Protein AF-A0A822XBZ3-F1 (afdb_monomer_lite)

Secondary structure (DSSP, 8-state):
-PPEEEE------SSS--SEEEETTEEEEPPP--TTS-SSHHHHHHHHHHHHHHHHHHTT--

Structure (mmCIF, N/CA/C/O backbone):
data_AF-A0A822XBZ3-F1
#
_entry.id   AF-A0A822XBZ3-F1
#
loop_
_atom_site.group_PDB
_atom_site.id
_atom_site.type_symbol
_atom_site.label_atom_id
_atom_site.label_alt_id
_atom_site.label_comp_id
_atom_site.label_asym_id
_atom_site.label_entity_id
_atom_site.label_seq_id
_atom_site.pdbx_PDB_ins_code
_atom_site.Cartn_x
_atom_site.Cartn_y
_atom_site.Cartn_z
_atom_site.occupancy
_atom_site.B_iso_or_equiv
_atom_site.auth_seq_id
_atom_site.auth_comp_id
_atom_site.auth_asym_id
_atom_site.auth_atom_id
_atom_site.pdbx_PDB_model_num
ATOM 1 N N . MET A 1 1 ? 12.710 -13.321 -19.927 1.00 79.94 1 MET A N 1
ATOM 2 C CA . MET A 1 1 ? 12.821 -13.001 -18.487 1.00 79.94 1 MET A CA 1
ATOM 3 C C . MET A 1 1 ? 11.882 -11.839 -18.218 1.00 79.94 1 MET A C 1
ATOM 5 O O . MET A 1 1 ? 11.856 -10.942 -19.048 1.00 79.94 1 MET A O 1
ATOM 9 N N . PHE A 1 2 ? 11.069 -11.878 -17.161 1.00 92.44 2 PHE A N 1
ATOM 10 C CA . PHE A 1 2 ? 10.199 -10.746 -16.818 1.00 92.44 2 PHE A CA 1
ATOM 11 C C . PHE A 1 2 ? 10.986 -9.717 -16.001 1.00 92.44 2 PHE A C 1
ATOM 13 O O . PHE A 1 2 ? 11.700 -10.099 -15.071 1.00 92.44 2 PHE A O 1
ATOM 20 N N . GLU A 1 3 ? 10.864 -8.437 -16.351 1.00 95.56 3 GLU A N 1
ATOM 21 C CA . GLU A 1 3 ? 11.467 -7.346 -15.583 1.00 95.56 3 GLU A CA 1
ATOM 22 C C . GLU A 1 3 ? 10.638 -7.025 -14.339 1.00 95.56 3 GLU A C 1
ATOM 24 O O . GLU A 1 3 ? 9.417 -7.191 -14.325 1.00 95.56 3 GLU A O 1
ATOM 29 N N . LYS A 1 4 ? 11.322 -6.577 -13.284 1.00 97.44 4 LYS A N 1
ATOM 30 C CA . LYS A 1 4 ? 10.689 -6.104 -12.053 1.00 97.44 4 LYS A CA 1
ATOM 31 C C . LYS A 1 4 ? 10.630 -4.584 -12.095 1.00 97.44 4 LYS A C 1
ATOM 33 O O . LYS A 1 4 ? 11.678 -3.949 -12.187 1.00 97.44 4 LYS A O 1
ATOM 38 N N . ARG A 1 5 ? 9.438 -4.006 -11.955 1.00 97.50 5 ARG A N 1
ATOM 39 C CA . ARG A 1 5 ? 9.259 -2.554 -11.811 1.00 97.50 5 ARG A CA 1
ATOM 40 C C . ARG A 1 5 ? 8.677 -2.248 -10.440 1.00 97.50 5 ARG A C 1
ATOM 42 O O . ARG A 1 5 ? 7.585 -2.721 -10.124 1.00 97.50 5 ARG A O 1
ATOM 49 N N . ALA A 1 6 ? 9.396 -1.462 -9.643 1.00 96.94 6 ALA A N 1
ATOM 50 C CA . ALA A 1 6 ? 8.877 -0.939 -8.386 1.00 96.94 6 ALA A CA 1
ATOM 51 C C . ALA A 1 6 ? 7.847 0.167 -8.653 1.00 96.94 6 ALA A C 1
ATOM 53 O O . ALA A 1 6 ? 8.037 0.992 -9.544 1.00 96.94 6 ALA A O 1
ATOM 54 N N . VAL A 1 7 ? 6.774 0.165 -7.870 1.00 96.94 7 VAL A N 1
ATOM 55 C CA . VAL A 1 7 ? 5.770 1.226 -7.803 1.00 96.94 7 VAL A CA 1
ATOM 56 C C . VAL A 1 7 ? 5.868 1.850 -6.416 1.00 96.94 7 VAL A C 1
ATOM 58 O O . VAL A 1 7 ? 5.795 1.157 -5.396 1.00 96.94 7 VAL A O 1
ATOM 61 N N . ASP A 1 8 ? 6.111 3.154 -6.394 1.00 94.69 8 ASP A N 1
ATOM 62 C CA . ASP A 1 8 ? 6.401 3.919 -5.190 1.00 94.69 8 ASP A CA 1
ATOM 63 C C . ASP A 1 8 ? 5.765 5.302 -5.291 1.00 94.69 8 ASP A C 1
ATOM 65 O O . ASP A 1 8 ? 6.195 6.128 -6.091 1.00 94.69 8 ASP A O 1
ATOM 69 N N . LEU A 1 9 ? 4.756 5.542 -4.459 1.00 94.56 9 LEU A N 1
ATOM 70 C CA . LEU A 1 9 ? 4.059 6.826 -4.371 1.00 94.56 9 LEU A CA 1
ATOM 71 C C . LEU A 1 9 ? 4.715 7.778 -3.351 1.00 94.56 9 LEU A C 1
ATOM 73 O O . LEU A 1 9 ? 4.186 8.850 -3.065 1.00 94.56 9 LEU A O 1
ATOM 77 N N . GLY A 1 10 ? 5.869 7.401 -2.789 1.00 90.12 10 GLY A N 1
ATOM 78 C CA . GLY A 1 10 ? 6.517 8.121 -1.700 1.00 90.12 10 GLY A CA 1
ATOM 79 C C . GLY A 1 10 ? 5.844 7.873 -0.345 1.00 90.12 10 GLY A C 1
ATOM 80 O O . GLY A 1 10 ? 5.115 6.903 -0.151 1.00 90.12 10 GLY A O 1
ATOM 81 N N . GLY A 1 11 ? 6.121 8.746 0.626 1.00 84.50 11 GLY A N 1
ATOM 82 C CA . GLY A 1 11 ? 5.574 8.653 1.984 1.00 84.50 11 GLY A CA 1
ATOM 83 C C . GLY A 1 11 ? 6.473 7.926 2.992 1.00 84.50 11 GLY A C 1
ATOM 84 O O . GLY A 1 11 ? 7.645 7.636 2.737 1.00 84.50 11 GLY A O 1
ATOM 85 N N . LEU A 1 12 ? 5.929 7.689 4.191 1.00 83.19 12 LEU A N 1
ATOM 86 C CA . LEU A 1 12 ? 6.669 7.104 5.309 1.00 83.19 12 LEU A CA 1
ATOM 87 C C . LEU A 1 12 ? 6.979 5.622 5.058 1.00 83.19 12 LEU A C 1
ATOM 89 O O . LEU A 1 12 ? 6.082 4.810 4.841 1.00 83.19 12 LEU A O 1
ATOM 93 N N . ARG A 1 13 ? 8.256 5.254 5.190 1.00 83.25 13 ARG A N 1
ATOM 94 C CA . ARG A 1 13 ? 8.728 3.865 5.161 1.00 83.25 13 ARG A CA 1
ATOM 95 C C . ARG A 1 13 ? 9.303 3.464 6.507 1.00 83.25 13 ARG A C 1
ATOM 97 O O . ARG A 1 13 ? 10.246 4.082 6.987 1.00 83.25 13 ARG A O 1
ATOM 104 N N . LEU A 1 14 ? 8.764 2.389 7.077 1.00 85.12 14 LEU A N 1
ATOM 105 C CA . LEU A 1 14 ? 9.232 1.831 8.351 1.00 85.12 14 LEU A CA 1
ATOM 106 C C . LEU A 1 14 ? 10.372 0.809 8.182 1.00 85.12 14 LEU A C 1
ATOM 108 O O . LEU A 1 14 ? 10.986 0.408 9.164 1.00 85.12 14 LEU A O 1
ATOM 112 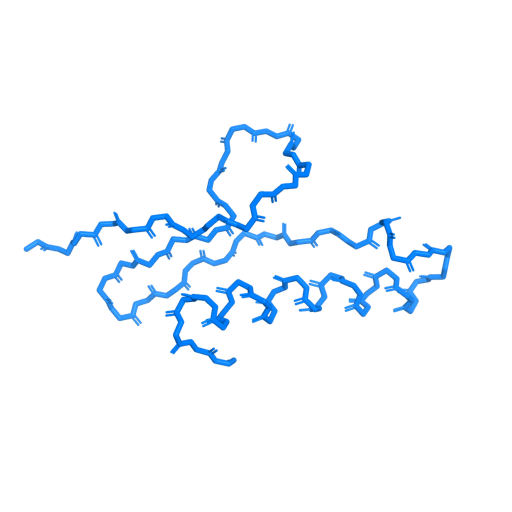N N . ALA A 1 15 ? 10.650 0.378 6.949 1.00 88.81 15 ALA A N 1
ATOM 113 C CA . ALA A 1 15 ? 11.676 -0.608 6.613 1.00 88.81 15 ALA A CA 1
ATOM 114 C C . ALA A 1 15 ? 12.105 -0.463 5.136 1.00 88.81 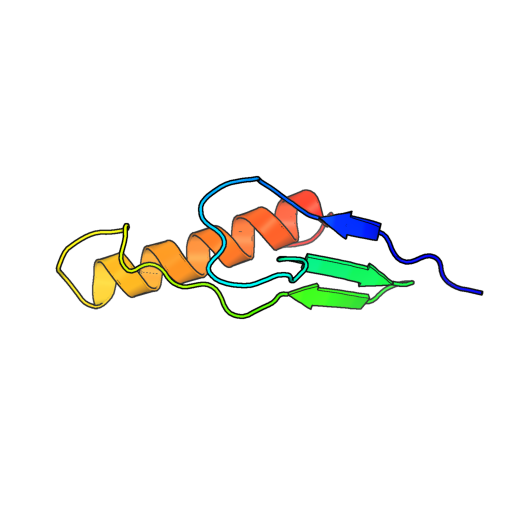15 ALA A C 1
ATOM 116 O O . ALA A 1 15 ? 11.381 0.161 4.352 1.00 88.81 15 ALA A O 1
ATOM 117 N N . PRO A 1 16 ? 13.245 -1.046 4.720 1.00 92.62 16 PRO A N 1
ATOM 118 C CA . PRO A 1 16 ? 13.635 -1.097 3.313 1.00 92.62 16 PRO A CA 1
ATOM 119 C C . PRO A 1 16 ? 12.821 -2.160 2.557 1.00 92.62 16 PRO A C 1
ATOM 121 O O . PRO A 1 16 ? 13.148 -3.345 2.578 1.00 92.62 16 PRO A O 1
ATOM 124 N N . TYR A 1 17 ? 11.755 -1.735 1.879 1.00 93.69 17 TYR A N 1
ATOM 125 C CA . TYR A 1 17 ? 10.953 -2.572 0.983 1.00 93.69 17 TYR A CA 1
ATOM 126 C C . TYR A 1 17 ? 10.313 -1.730 -0.133 1.00 93.69 17 TYR A C 1
ATOM 128 O O . TYR A 1 17 ? 10.237 -0.503 -0.033 1.00 93.69 17 TYR A O 1
ATOM 136 N N . SER A 1 18 ? 9.848 -2.388 -1.197 1.00 94.94 18 SER A N 1
ATOM 137 C CA . SER A 1 18 ? 9.048 -1.753 -2.252 1.00 94.94 18 SER A CA 1
ATOM 138 C C . SER A 1 18 ? 7.555 -1.871 -1.913 1.00 94.94 18 SER A C 1
ATOM 140 O O . SER A 1 18 ? 7.097 -2.996 -1.711 1.00 94.94 18 SER A O 1
ATOM 142 N N . PRO A 1 19 ? 6.787 -0.764 -1.867 1.00 96.12 19 PRO A N 1
ATOM 143 C CA . PRO A 1 19 ? 5.351 -0.794 -1.565 1.00 96.12 19 PRO A CA 1
ATOM 144 C C . PRO A 1 19 ? 4.549 -1.656 -2.537 1.00 96.12 19 PRO A C 1
ATOM 146 O O . PRO A 1 19 ? 3.631 -2.368 -2.135 1.00 96.12 19 PRO A O 1
ATOM 149 N N . CYS A 1 20 ? 4.933 -1.623 -3.810 1.00 97.75 20 CYS A N 1
ATOM 150 C CA . CYS A 1 20 ? 4.368 -2.464 -4.845 1.00 97.75 20 CYS A CA 1
ATOM 151 C C . CYS A 1 20 ? 5.451 -2.831 -5.873 1.00 97.75 20 CYS A C 1
ATOM 153 O O . CYS A 1 20 ? 6.359 -2.040 -6.148 1.00 97.75 20 CYS A O 1
ATOM 155 N N . ILE A 1 21 ? 5.387 -4.045 -6.425 1.00 98.12 21 ILE A N 1
ATOM 156 C CA . ILE A 1 21 ? 6.202 -4.468 -7.571 1.00 98.12 21 ILE A CA 1
ATOM 157 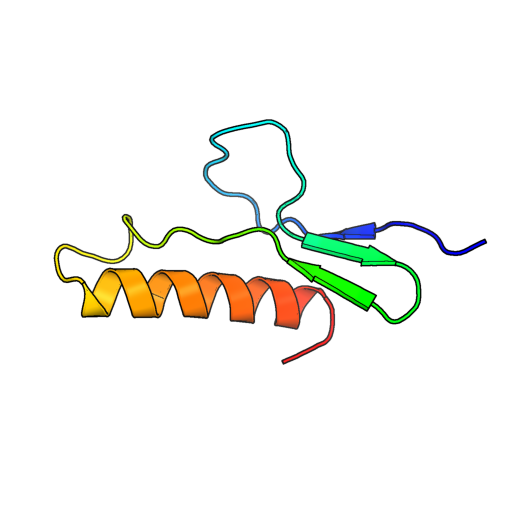C C . ILE A 1 21 ? 5.313 -5.136 -8.614 1.00 98.12 21 ILE A C 1
ATOM 159 O O . ILE A 1 21 ? 4.518 -6.020 -8.299 1.00 98.12 21 ILE A O 1
ATOM 163 N N . THR A 1 22 ? 5.524 -4.777 -9.878 1.00 98.19 22 THR A N 1
ATOM 164 C CA . THR A 1 22 ? 4.961 -5.496 -11.028 1.00 98.19 22 THR A CA 1
ATOM 165 C C . THR A 1 22 ? 6.015 -6.418 -11.643 1.00 98.19 22 THR A C 1
ATOM 167 O O . THR A 1 22 ? 7.182 -6.032 -11.782 1.00 98.19 22 THR A O 1
ATOM 170 N N . VAL A 1 23 ? 5.625 -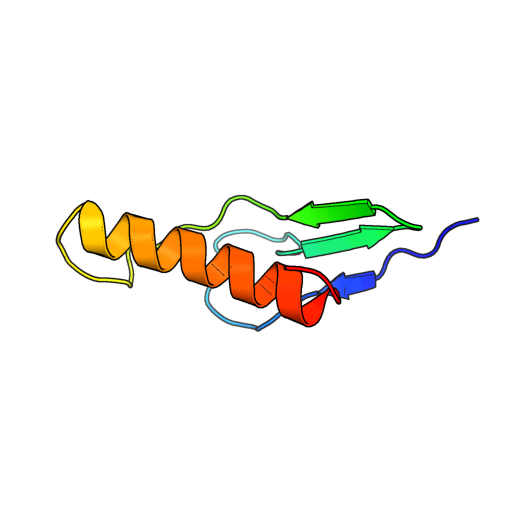7.655 -11.969 1.00 97.88 23 VAL A N 1
ATOM 171 C CA . VAL A 1 23 ? 6.471 -8.644 -12.662 1.00 97.88 23 VAL A CA 1
ATOM 172 C C . VAL A 1 23 ? 5.608 -9.450 -13.628 1.00 97.88 23 VAL A C 1
ATOM 174 O O . VAL A 1 23 ? 4.729 -10.204 -13.207 1.00 97.88 23 VAL A O 1
ATOM 177 N N . GLY A 1 24 ? 5.862 -9.318 -14.930 1.00 95.62 24 GLY A N 1
ATOM 178 C CA . GLY A 1 24 ? 5.006 -9.930 -15.948 1.00 95.62 24 GLY A CA 1
ATOM 179 C C . GLY A 1 24 ? 3.576 -9.393 -15.846 1.00 95.62 24 GLY A C 1
ATOM 180 O O . GLY A 1 24 ? 3.366 -8.193 -15.953 1.00 95.62 24 GLY A O 1
ATOM 181 N N . ASN A 1 25 ? 2.607 -10.278 -15.619 1.00 95.88 25 ASN A N 1
ATOM 182 C CA . ASN A 1 25 ? 1.187 -9.952 -15.435 1.00 95.88 25 ASN A CA 1
ATOM 183 C C . ASN A 1 25 ? 0.726 -9.984 -13.964 1.00 95.88 25 ASN A C 1
ATOM 185 O O . ASN A 1 25 ? -0.471 -10.074 -13.706 1.00 95.88 25 ASN A O 1
ATOM 189 N N . HIS A 1 26 ? 1.658 -9.969 -13.007 1.00 97.50 26 HIS A N 1
ATOM 190 C CA . HIS A 1 26 ? 1.348 -9.986 -11.578 1.00 97.50 26 HIS A CA 1
ATOM 191 C C . HIS A 1 26 ? 1.705 -8.653 -10.923 1.00 97.50 26 HIS A C 1
ATOM 193 O O . HIS A 1 26 ? 2.751 -8.065 -11.216 1.00 97.50 26 HIS A O 1
ATOM 199 N N . ILE A 1 27 ? 0.865 -8.239 -9.976 1.00 98.12 27 ILE A N 1
ATOM 200 C CA . ILE A 1 27 ? 1.076 -7.084 -9.104 1.00 98.12 27 ILE A CA 1
ATOM 201 C C . ILE A 1 27 ? 1.203 -7.609 -7.674 1.00 98.12 27 ILE A C 1
ATOM 203 O O . ILE A 1 27 ? 0.332 -8.329 -7.190 1.00 98.12 27 ILE A O 1
ATOM 207 N N . TRP A 1 28 ? 2.302 -7.272 -7.007 1.00 97.81 28 TRP A N 1
ATOM 208 C CA . TRP A 1 28 ? 2.586 -7.661 -5.630 1.00 97.81 28 TRP A CA 1
ATOM 209 C C . TRP A 1 28 ? 2.526 -6.418 -4.753 1.00 97.81 28 TRP A C 1
ATOM 211 O O . TRP A 1 28 ? 3.434 -5.591 -4.811 1.00 97.81 28 TRP A O 1
ATOM 221 N N . VAL A 1 29 ? 1.466 -6.291 -3.957 1.00 97.50 29 VAL A N 1
ATOM 222 C CA . VAL A 1 29 ? 1.248 -5.152 -3.055 1.00 97.50 29 VAL A CA 1
ATOM 223 C C . VAL A 1 29 ? 1.639 -5.554 -1.634 1.00 97.50 29 V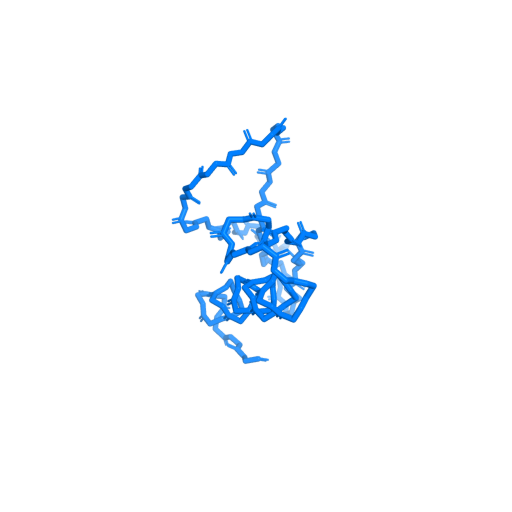AL A C 1
ATOM 225 O O . VAL A 1 29 ? 1.180 -6.573 -1.118 1.00 97.50 29 VAL A O 1
ATOM 228 N N . ALA A 1 30 ? 2.508 -4.772 -0.998 1.00 96.19 30 ALA A N 1
ATOM 229 C CA . ALA A 1 30 ? 2.838 -4.945 0.411 1.00 96.19 30 ALA A CA 1
ATOM 230 C C . ALA A 1 30 ? 1.682 -4.461 1.304 1.00 96.19 30 ALA A C 1
ATOM 232 O O . ALA A 1 30 ? 0.893 -3.605 0.905 1.00 96.19 30 ALA A O 1
ATOM 233 N N . GLY A 1 31 ? 1.603 -4.969 2.536 1.00 94.75 31 GLY A N 1
ATOM 234 C CA . GLY A 1 31 ? 0.571 -4.548 3.486 1.00 94.75 31 GLY A CA 1
ATOM 235 C C . GLY A 1 31 ? 0.610 -3.039 3.754 1.00 94.75 31 GLY A C 1
ATOM 236 O O . GLY A 1 31 ? 1.659 -2.506 4.115 1.00 94.75 31 GLY A O 1
ATOM 237 N N . GLN A 1 32 ? -0.534 -2.370 3.587 1.00 95.38 32 GLN A N 1
ATOM 238 C CA . GLN A 1 32 ? -0.688 -0.939 3.852 1.00 95.38 32 GLN A CA 1
ATOM 239 C C . GLN A 1 32 ? -1.264 -0.695 5.247 1.00 95.38 32 GLN A C 1
ATOM 241 O O . GLN A 1 32 ? -2.116 -1.441 5.728 1.00 95.38 32 GLN A O 1
ATOM 246 N N . ILE A 1 33 ? -0.794 0.373 5.891 1.00 94.44 33 ILE A N 1
ATOM 247 C CA . ILE A 1 33 ? -1.228 0.796 7.224 1.00 94.44 33 ILE A CA 1
ATOM 248 C C . ILE A 1 33 ? -1.867 2.179 7.091 1.00 94.44 33 ILE A C 1
ATOM 250 O O . ILE A 1 33 ? -1.277 3.086 6.502 1.00 94.44 33 ILE A O 1
ATOM 254 N N . GLY A 1 34 ? -3.073 2.335 7.635 1.00 95.25 34 GLY A N 1
ATOM 255 C CA . GLY A 1 34 ? -3.848 3.575 7.574 1.00 95.25 34 GLY A CA 1
ATOM 256 C C . GLY A 1 34 ? -3.937 4.329 8.899 1.00 95.25 34 GLY A C 1
ATOM 257 O O . GLY A 1 34 ? -4.884 5.076 9.094 1.00 95.25 34 GLY A O 1
ATOM 258 N N . THR A 1 35 ? -3.002 4.138 9.836 1.00 94.56 35 THR A N 1
ATOM 259 C CA . THR A 1 35 ? -3.022 4.801 11.161 1.00 94.56 35 THR A CA 1
ATOM 260 C C . THR A 1 35 ? -2.944 6.331 11.095 1.00 94.56 35 THR A C 1
ATOM 262 O O . THR A 1 35 ? -3.174 7.002 12.090 1.00 94.56 35 THR A O 1
ATOM 265 N N . ASP A 1 36 ? -2.611 6.881 9.931 1.00 93.81 36 ASP A N 1
ATOM 266 C CA . ASP A 1 36 ? -2.618 8.302 9.577 1.00 93.81 36 ASP A CA 1
ATOM 267 C C . ASP A 1 36 ? -3.974 8.804 9.040 1.00 93.81 36 ASP A C 1
ATOM 269 O O . ASP A 1 36 ? -4.113 9.985 8.737 1.00 93.81 36 ASP A O 1
ATOM 273 N N . GLY A 1 37 ? -4.972 7.927 8.922 1.00 95.00 37 GLY A N 1
ATOM 274 C CA . GLY A 1 37 ? -6.309 8.242 8.415 1.00 95.00 37 GLY A CA 1
ATOM 275 C C . GLY A 1 37 ? -7.282 8.845 9.429 1.00 95.00 37 GLY A C 1
ATOM 276 O O . GLY A 1 37 ? -8.313 9.373 9.024 1.00 95.00 37 GLY A O 1
ATOM 277 N N . GLY A 1 38 ? -6.985 8.752 10.729 1.00 96.50 38 GLY A N 1
ATOM 278 C CA . GLY A 1 38 ? -7.862 9.193 11.818 1.00 96.50 38 GLY A CA 1
ATOM 279 C C . GLY A 1 38 ? -7.811 8.271 13.040 1.00 96.50 38 GLY A C 1
ATOM 280 O O . GLY A 1 38 ? -7.028 7.317 13.094 1.00 96.50 38 GLY A O 1
ATOM 281 N N . ASP A 1 39 ? -8.671 8.547 14.020 1.00 97.56 39 ASP A N 1
ATOM 282 C CA . ASP A 1 39 ? -8.673 7.849 15.313 1.00 97.56 39 ASP A CA 1
ATOM 283 C C . ASP A 1 39 ? -9.570 6.604 15.323 1.00 97.56 39 ASP A C 1
ATOM 285 O O . ASP A 1 39 ? -9.396 5.710 16.155 1.00 97.56 39 ASP A O 1
ATOM 289 N N . SER A 1 40 ? -10.548 6.518 14.416 1.00 98.38 40 SER A N 1
ATOM 290 C CA . SER A 1 40 ? -11.463 5.379 14.379 1.00 98.38 40 SER A CA 1
ATOM 291 C C . SER A 1 40 ? -10.917 4.223 13.544 1.00 98.38 40 SER A C 1
ATOM 293 O O . SER A 1 40 ? -10.274 4.403 12.509 1.00 98.38 40 SER A O 1
ATOM 295 N N . LEU A 1 41 ? -11.283 2.996 13.932 1.00 98.19 41 LEU A N 1
ATOM 296 C CA . LEU A 1 41 ? -10.985 1.795 13.145 1.00 98.19 41 LEU A CA 1
ATOM 297 C C . LEU A 1 41 ? -11.486 1.920 11.696 1.00 98.19 41 LEU A C 1
ATOM 299 O O . LEU A 1 41 ? -10.833 1.443 10.770 1.00 98.19 41 LEU A O 1
ATOM 303 N N . LYS A 1 42 ? -12.639 2.573 11.499 1.00 98.50 42 LYS A N 1
ATOM 304 C CA . LYS A 1 42 ? -13.233 2.786 10.177 1.00 98.50 42 LYS A CA 1
ATOM 305 C C . LYS A 1 42 ? -12.348 3.676 9.310 1.00 98.50 42 LYS A C 1
ATOM 307 O O . LYS A 1 42 ? -12.079 3.308 8.175 1.00 98.50 42 LYS A O 1
ATOM 312 N N . GLU A 1 43 ? -11.900 4.813 9.833 1.00 98.56 43 GLU A N 1
ATOM 313 C CA . GLU A 1 43 ? -11.019 5.736 9.107 1.00 98.56 43 GLU A CA 1
ATOM 314 C C . GLU A 1 43 ? -9.702 5.059 8.740 1.00 98.56 43 GLU A C 1
ATOM 316 O O . GLU A 1 43 ? -9.321 5.056 7.573 1.00 98.56 43 GLU A O 1
ATOM 321 N N . GLN A 1 44 ? -9.067 4.380 9.699 1.00 98.44 44 GLN A N 1
ATOM 322 C CA . GLN A 1 44 ? -7.798 3.700 9.446 1.00 98.44 44 GLN A CA 1
ATOM 323 C C . GLN A 1 44 ? -7.931 2.567 8.425 1.00 98.44 44 GLN A C 1
ATOM 325 O O . GLN A 1 44 ? -7.052 2.379 7.583 1.00 98.44 44 GLN A O 1
ATOM 330 N N . THR A 1 45 ? -9.046 1.832 8.456 1.00 98.38 45 THR A N 1
ATOM 331 C CA . THR A 1 45 ? -9.335 0.792 7.460 1.00 98.38 45 THR A CA 1
ATOM 332 C C . THR A 1 45 ? -9.541 1.405 6.079 1.00 98.38 45 THR A C 1
ATOM 334 O O . THR A 1 45 ? -8.917 0.957 5.120 1.00 98.38 45 THR A O 1
ATOM 337 N N . SER A 1 46 ? -10.363 2.453 5.969 1.00 98.56 46 SER A N 1
ATOM 338 C CA . SER A 1 46 ? -10.598 3.147 4.698 1.00 98.56 46 SER A CA 1
ATOM 339 C C . SER A 1 46 ? -9.304 3.701 4.106 1.00 98.56 46 SER A C 1
ATOM 341 O O . SER A 1 46 ? -9.062 3.539 2.916 1.00 98.56 46 SER A O 1
ATOM 343 N N . THR A 1 47 ? -8.437 4.298 4.924 1.00 97.88 47 THR A N 1
ATOM 344 C CA . THR A 1 47 ? -7.147 4.824 4.467 1.00 97.88 47 THR A CA 1
ATOM 345 C C . THR A 1 47 ? -6.192 3.716 4.031 1.00 97.88 47 THR A C 1
ATOM 347 O O . THR A 1 47 ? -5.494 3.879 3.034 1.00 97.88 47 THR A O 1
ATOM 350 N N . ALA A 1 48 ? -6.159 2.576 4.728 1.00 97.25 48 ALA A N 1
ATOM 351 C CA . ALA A 1 48 ? -5.351 1.436 4.299 1.00 97.25 48 ALA A CA 1
ATOM 352 C C . ALA A 1 48 ? -5.812 0.891 2.935 1.00 97.25 48 ALA A C 1
ATOM 354 O O . ALA A 1 48 ? -4.971 0.613 2.083 1.00 97.25 48 ALA A O 1
ATOM 355 N N . LEU A 1 49 ? -7.129 0.784 2.719 1.00 98.25 49 LEU A N 1
ATOM 356 C CA . LEU A 1 49 ? -7.705 0.359 1.440 1.00 98.25 49 LEU A CA 1
ATOM 357 C C . LEU A 1 49 ? -7.421 1.374 0.327 1.00 98.25 49 LEU A C 1
ATOM 359 O O . LEU A 1 49 ? -6.936 0.978 -0.724 1.00 98.25 49 LEU A O 1
ATOM 363 N N . GLN A 1 50 ? -7.588 2.674 0.589 1.00 98.12 50 GLN A N 1
ATOM 364 C CA . GLN A 1 50 ? -7.270 3.719 -0.388 1.00 98.12 50 GLN A CA 1
ATOM 365 C C . GLN A 1 50 ? -5.805 3.655 -0.843 1.00 98.12 50 GLN A C 1
ATOM 367 O O . GLN A 1 50 ? -5.523 3.744 -2.031 1.00 98.12 50 GLN A O 1
ATOM 372 N N . LYS A 1 51 ? -4.861 3.428 0.080 1.00 97.06 51 LYS A N 1
ATOM 373 C CA . LYS A 1 51 ? -3.439 3.265 -0.269 1.00 97.06 51 LYS A CA 1
ATOM 374 C C . LYS A 1 51 ? -3.188 2.049 -1.164 1.00 97.06 51 LYS A C 1
ATOM 376 O O . LYS A 1 51 ? -2.271 2.076 -1.981 1.00 97.06 51 LYS A O 1
ATOM 381 N N . ILE A 1 52 ? -3.957 0.972 -0.994 1.00 97.69 52 ILE A N 1
ATOM 382 C CA . ILE A 1 52 ? -3.890 -0.198 -1.878 1.00 97.69 52 ILE A CA 1
ATOM 383 C C . ILE A 1 52 ? -4.417 0.183 -3.263 1.00 97.69 52 ILE A C 1
ATOM 385 O O . ILE A 1 52 ? -3.723 -0.072 -4.245 1.00 97.69 52 ILE A O 1
ATOM 389 N N . ASP A 1 53 ? -5.575 0.838 -3.333 1.00 98.31 53 ASP A N 1
ATOM 390 C CA . ASP A 1 53 ? -6.186 1.280 -4.591 1.00 98.31 53 ASP A CA 1
ATOM 391 C C . ASP A 1 53 ? -5.256 2.225 -5.368 1.00 98.31 53 ASP A C 1
ATOM 393 O O . ASP A 1 53 ? -5.070 2.062 -6.573 1.00 98.31 53 ASP A O 1
ATOM 397 N N . ASP A 1 54 ? -4.586 3.157 -4.685 1.00 97.88 54 ASP A N 1
ATOM 398 C CA . ASP A 1 54 ? -3.630 4.078 -5.306 1.00 97.88 54 ASP A CA 1
ATOM 399 C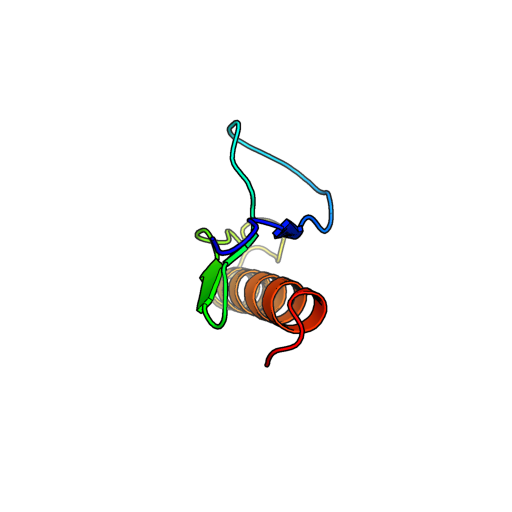 C . ASP A 1 54 ? -2.432 3.324 -5.919 1.00 97.88 54 ASP A C 1
ATOM 401 O O . ASP A 1 54 ? -2.004 3.616 -7.039 1.00 97.88 54 ASP A O 1
ATOM 405 N N . LEU A 1 55 ? -1.901 2.313 -5.215 1.00 97.81 55 LEU A N 1
ATOM 406 C CA . LEU A 1 55 ? -0.807 1.471 -5.716 1.00 97.81 55 LEU A CA 1
ATOM 407 C C . LEU A 1 55 ? -1.242 0.589 -6.891 1.00 97.81 55 LEU A C 1
ATOM 409 O O . LEU A 1 55 ? -0.449 0.369 -7.809 1.00 97.81 55 LEU A O 1
ATOM 413 N N . LEU A 1 56 ? -2.470 0.064 -6.861 1.00 98.12 56 LEU A N 1
ATOM 414 C CA . LEU A 1 56 ? -3.042 -0.710 -7.962 1.00 98.12 56 LEU A CA 1
ATOM 415 C C . LEU A 1 56 ? -3.250 0.175 -9.193 1.00 98.12 56 LEU A C 1
ATOM 417 O O . LEU A 1 56 ? -2.836 -0.216 -10.283 1.00 98.12 56 LEU A O 1
ATOM 421 N N . SER A 1 57 ? -3.784 1.382 -9.005 1.00 98.19 57 SER A N 1
ATOM 422 C CA . SER A 1 57 ? -3.991 2.380 -10.057 1.00 98.19 57 SER A CA 1
ATOM 423 C C . SER A 1 57 ? -2.682 2.747 -10.759 1.00 98.19 57 SER A C 1
ATOM 425 O O . SER A 1 57 ? -2.577 2.631 -11.981 1.00 98.19 57 SER A O 1
ATOM 427 N N . GLU A 1 58 ? -1.625 3.058 -10.000 1.00 97.88 58 GLU A N 1
ATOM 428 C CA . GLU A 1 58 ? -0.289 3.341 -10.553 1.00 97.88 58 GLU A CA 1
ATOM 429 C C . GLU A 1 58 ? 0.351 2.105 -11.226 1.00 97.88 58 GLU A C 1
ATOM 431 O O . GLU A 1 58 ? 1.147 2.198 -12.169 1.00 97.88 58 GLU A O 1
ATOM 436 N N . ALA A 1 59 ? -0.015 0.902 -10.780 1.00 97.19 59 ALA A N 1
ATOM 437 C CA . ALA A 1 59 ? 0.366 -0.348 -11.430 1.00 97.19 59 ALA A CA 1
ATOM 438 C C . ALA A 1 59 ? -0.475 -0.678 -12.683 1.00 97.19 59 ALA A C 1
ATOM 440 O O . ALA A 1 59 ? -0.148 -1.639 -13.381 1.00 97.19 59 ALA A O 1
ATOM 441 N N . GLY A 1 60 ? -1.499 0.120 -13.007 1.00 96.50 60 GLY A N 1
ATOM 442 C CA . GLY A 1 60 ? -2.384 -0.075 -14.159 1.00 96.50 60 GLY A CA 1
ATOM 443 C C . GLY A 1 60 ? -3.538 -1.053 -13.912 1.00 96.50 60 GLY A C 1
ATOM 444 O O . GLY A 1 60 ? -3.996 -1.696 -14.856 1.00 96.50 60 GLY A O 1
ATOM 445 N N . SER A 1 61 ? -3.982 -1.191 -12.662 1.00 96.31 61 SER A N 1
ATOM 446 C CA . SER A 1 61 ? -5.101 -2.034 -12.220 1.00 96.31 61 SER A CA 1
ATOM 447 C C . SER A 1 61 ? -6.099 -1.235 -11.374 1.00 96.31 61 SER A C 1
ATOM 449 O O . SER A 1 61 ? -5.882 -0.064 -11.077 1.00 96.31 61 SER A O 1
ATOM 451 N N . SER A 1 62 ? -7.197 -1.884 -10.990 1.00 92.00 62 SER A N 1
ATOM 452 C CA . SER A 1 62 ? -8.159 -1.441 -9.972 1.00 92.00 62 SER A CA 1
ATOM 453 C C . SER A 1 62 ? -8.291 -2.477 -8.872 1.00 92.00 62 SER A C 1
ATOM 455 O O . SER A 1 62 ? -8.175 -3.674 -9.236 1.00 92.00 62 SER A O 1
#

pLDDT: mean 95.35, std 4.18, range [79.94, 98.56]

Foldseek 3Di:
DWDKDAQDPDDDDPDPDGQWIDTDPDIDGDQFFQPVQDDDPVSRVVSRVVVVVVSQVSVVHD

Radius of gyration: 12.65 Å; chains: 1; bounding box: 27×22×34 Å

Sequence (62 aa):
MFEKRAVDLGGLRLAPYSPCITVGNHIWVAGQIGTDGGDSLKEQTSTALQKIDDLLSEAGSS